Protein AF-A0A8T6PGI0-F1 (afdb_monomer)

Structure (mmCIF, N/CA/C/O backbone):
data_AF-A0A8T6PGI0-F1
#
_entry.id   AF-A0A8T6PGI0-F1
#
loop_
_atom_site.group_PDB
_atom_site.id
_atom_site.type_symbol
_atom_site.label_atom_id
_atom_site.label_alt_id
_atom_site.label_comp_id
_atom_site.label_asym_id
_atom_site.label_entity_id
_atom_site.label_seq_id
_atom_site.pdbx_PDB_ins_code
_atom_site.Cartn_x
_atom_site.Cartn_y
_atom_site.Cartn_z
_atom_site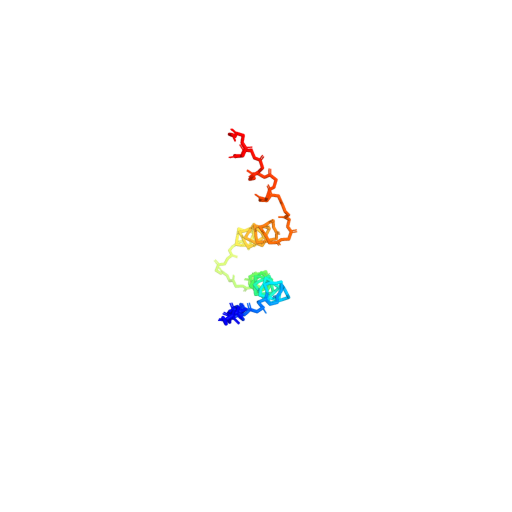.occupancy
_atom_site.B_iso_or_equiv
_atom_site.auth_seq_id
_atom_site.auth_comp_id
_atom_site.auth_asym_id
_atom_site.auth_atom_id
_atom_site.pdbx_PDB_model_num
ATOM 1 N N . MET A 1 1 ? -48.842 0.827 25.525 1.00 53.44 1 MET A N 1
ATOM 2 C CA . MET A 1 1 ? -48.500 -0.258 24.586 1.00 53.44 1 MET A CA 1
ATOM 3 C C . MET A 1 1 ? -47.178 0.138 23.974 1.00 53.44 1 MET A C 1
ATOM 5 O O . MET A 1 1 ? -47.152 0.934 23.044 1.00 53.44 1 MET A O 1
ATOM 9 N N . GLU A 1 2 ? -46.112 -0.294 24.638 1.00 55.88 2 GLU A N 1
ATOM 10 C CA . GLU A 1 2 ? -44.726 -0.100 24.230 1.00 55.88 2 GLU A CA 1
ATOM 11 C C . GLU A 1 2 ? -44.497 -0.931 22.966 1.00 55.88 2 GLU A C 1
ATOM 13 O O . GLU A 1 2 ? -44.681 -2.146 22.991 1.00 55.88 2 GLU A O 1
ATOM 18 N N . TYR A 1 3 ? -44.139 -0.290 21.862 1.00 58.09 3 TYR A N 1
ATOM 19 C CA . TYR A 1 3 ? -43.510 -0.980 20.745 1.00 58.09 3 TYR A CA 1
ATOM 20 C C . TY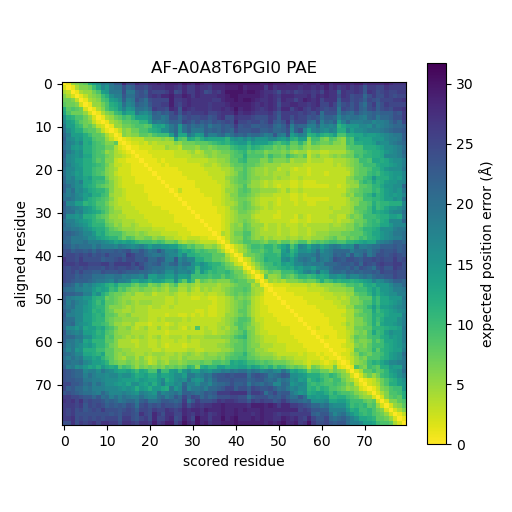R A 1 3 ? -42.127 -0.369 20.618 1.00 58.09 3 TYR A C 1
ATOM 22 O O . TYR A 1 3 ? -41.937 0.656 19.962 1.00 58.09 3 TYR A O 1
ATOM 30 N N . GLU A 1 4 ? -41.176 -0.965 21.333 1.00 59.91 4 GLU A N 1
ATOM 31 C CA . GLU A 1 4 ? -39.763 -0.716 21.107 1.00 59.91 4 GLU A CA 1
ATOM 32 C C . GLU A 1 4 ? -39.453 -1.127 19.669 1.00 59.91 4 GLU A C 1
ATOM 34 O O . GLU A 1 4 ? -39.399 -2.302 19.310 1.00 59.91 4 GLU A O 1
ATOM 39 N N . HIS A 1 5 ? -39.307 -0.122 18.810 1.00 62.00 5 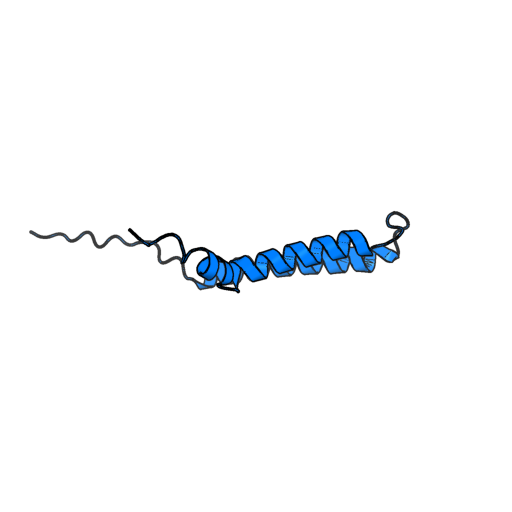HIS A N 1
ATOM 40 C CA . HIS A 1 5 ? -38.686 -0.278 17.511 1.00 62.00 5 HIS A CA 1
ATOM 41 C C . HIS A 1 5 ? -37.195 -0.509 17.762 1.00 62.00 5 HIS A C 1
ATOM 43 O O . HIS A 1 5 ? -36.378 0.416 17.707 1.00 62.00 5 HIS A O 1
ATOM 49 N N . GLU A 1 6 ? -36.849 -1.751 18.088 1.00 65.81 6 GLU A N 1
ATOM 50 C CA . GLU A 1 6 ? -35.479 -2.227 18.050 1.00 65.81 6 GLU A CA 1
ATOM 51 C C . GLU A 1 6 ? -35.028 -2.122 16.593 1.00 65.81 6 GLU A C 1
ATOM 53 O O . GLU A 1 6 ? -35.382 -2.917 15.726 1.00 65.81 6 GLU A O 1
ATOM 58 N N . ARG A 1 7 ? -34.381 -0.993 16.287 1.00 66.75 7 ARG A N 1
ATOM 59 C CA . ARG A 1 7 ? -33.874 -0.694 14.956 1.00 66.75 7 ARG A CA 1
ATOM 60 C C . ARG A 1 7 ? -32.858 -1.770 14.611 1.00 66.75 7 ARG A C 1
ATOM 62 O O . ARG A 1 7 ? -31.737 -1.707 15.115 1.00 66.75 7 ARG A O 1
ATOM 69 N N . ASP A 1 8 ? -33.241 -2.670 13.709 1.00 63.09 8 ASP A N 1
ATOM 70 C CA . ASP A 1 8 ? -32.347 -3.502 12.907 1.00 63.09 8 ASP A CA 1
ATOM 71 C C . ASP A 1 8 ? -31.316 -2.591 12.228 1.00 63.09 8 ASP A C 1
ATOM 73 O O . ASP A 1 8 ? -31.483 -2.113 11.102 1.00 63.09 8 ASP A O 1
ATOM 77 N N . ARG A 1 9 ? -30.240 -2.263 12.946 1.00 68.06 9 ARG A N 1
ATOM 78 C CA . ARG A 1 9 ? -29.074 -1.653 12.329 1.00 68.06 9 ARG A CA 1
ATOM 79 C C . ARG A 1 9 ? -28.420 -2.769 11.529 1.00 68.06 9 ARG A C 1
ATOM 81 O O . ARG A 1 9 ? -28.129 -3.809 12.120 1.00 68.06 9 ARG A O 1
ATOM 88 N N . PRO A 1 10 ? -28.167 -2.588 10.223 1.00 63.47 10 PRO A N 1
ATOM 89 C CA . PRO A 1 10 ? -27.437 -3.586 9.463 1.00 63.47 10 PRO A CA 1
ATOM 90 C C . PRO A 1 10 ? -26.113 -3.827 10.185 1.00 63.47 10 PRO A C 1
ATOM 92 O O . PRO A 1 10 ? -25.302 -2.909 10.333 1.00 63.47 10 PRO A O 1
ATOM 95 N N . TYR A 1 11 ? -25.937 -5.041 10.708 1.00 66.94 11 TYR A N 1
ATOM 96 C CA . TYR A 1 11 ? -24.715 -5.445 11.383 1.00 66.94 11 TYR A CA 1
ATOM 97 C C . TYR A 1 11 ? -23.637 -5.546 10.308 1.00 66.94 11 TYR A C 1
ATOM 99 O O . TYR A 1 11 ? -23.451 -6.585 9.673 1.00 66.94 11 TYR A O 1
ATOM 107 N N . VAL A 1 12 ? -22.979 -4.422 10.023 1.00 66.00 12 VAL A N 1
ATOM 108 C CA . VAL A 1 12 ? -21.865 -4.402 9.083 1.00 66.00 12 VAL A CA 1
ATOM 109 C C . VAL A 1 12 ? -20.738 -5.136 9.779 1.00 66.00 12 VAL A C 1
ATOM 111 O O . VAL A 1 12 ? -20.101 -4.615 10.694 1.00 66.00 12 VAL A O 1
ATOM 114 N N . SER A 1 13 ? -20.567 -6.397 9.399 1.00 74.31 13 SER A N 1
ATOM 115 C CA . SER A 1 13 ? -19.591 -7.254 10.037 1.00 74.31 13 SER A CA 1
ATOM 116 C C . SER A 1 13 ? -18.201 -6.609 9.932 1.00 74.31 13 SER A C 1
ATOM 118 O O . SER A 1 13 ? -17.793 -6.220 8.831 1.00 74.31 13 SER A O 1
ATOM 120 N N . PRO A 1 14 ? -17.443 -6.516 11.039 1.00 72.44 14 PRO A N 1
ATOM 121 C CA . PRO A 1 14 ? -16.090 -5.958 11.028 1.00 72.44 14 PRO A CA 1
ATOM 122 C C . PRO A 1 14 ? -15.164 -6.687 10.038 1.00 72.44 14 PRO A C 1
ATOM 124 O O . PRO A 1 14 ? -14.209 -6.096 9.535 1.00 72.44 14 PRO A O 1
ATOM 127 N N . TYR A 1 15 ? -15.498 -7.930 9.672 1.00 75.94 15 TYR A N 1
ATOM 128 C CA . TYR A 1 15 ? -14.789 -8.712 8.663 1.00 75.94 15 TYR A CA 1
ATOM 129 C C . TYR A 1 15 ? -14.872 -8.108 7.254 1.00 75.94 15 TYR A C 1
ATOM 131 O O . TYR A 1 15 ? -13.907 -8.225 6.503 1.00 75.94 15 TYR A O 1
ATOM 139 N N . VAL A 1 16 ? -15.963 -7.418 6.893 1.00 82.50 16 VAL A N 1
ATOM 140 C CA . VAL A 1 16 ? -16.107 -6.798 5.559 1.00 82.50 16 VAL A CA 1
ATOM 141 C C . VAL A 1 16 ? -15.068 -5.697 5.367 1.00 82.50 16 VAL A C 1
ATOM 143 O O . VAL A 1 16 ? -14.430 -5.614 4.318 1.00 82.50 16 VAL A O 1
ATOM 146 N N . ARG A 1 17 ? -14.839 -4.888 6.408 1.00 80.81 17 ARG A N 1
ATOM 147 C CA . ARG A 1 17 ? -13.838 -3.817 6.379 1.00 80.81 17 ARG A CA 1
ATOM 148 C C . ARG A 1 17 ? -12.428 -4.392 6.257 1.00 80.81 17 ARG A C 1
ATOM 150 O O . ARG A 1 17 ? -11.674 -3.952 5.395 1.00 80.81 17 ARG A O 1
ATOM 157 N N . SER A 1 18 ? -12.082 -5.395 7.065 1.00 80.62 18 SER A N 1
ATOM 158 C CA . SER A 1 18 ? -10.770 -6.052 6.989 1.00 80.62 18 SER A CA 1
ATOM 159 C C . SER A 1 18 ? -10.536 -6.738 5.641 1.00 80.62 18 SER A C 1
ATOM 161 O O . SER A 1 18 ? -9.438 -6.655 5.094 1.00 80.62 18 SER A O 1
ATOM 163 N N . PHE A 1 19 ? -11.567 -7.368 5.075 1.00 87.56 19 PHE A N 1
ATOM 164 C CA . PHE A 1 19 ? -11.493 -8.000 3.760 1.00 87.56 19 PHE A CA 1
ATOM 165 C C . PHE A 1 19 ? -11.268 -6.975 2.643 1.00 87.56 19 PHE A C 1
ATOM 167 O O . PHE A 1 19 ? -10.408 -7.170 1.788 1.00 87.56 19 PHE A O 1
ATOM 174 N N . MET A 1 20 ? -11.975 -5.845 2.678 1.00 87.12 20 MET A N 1
ATOM 175 C CA . MET A 1 20 ? -11.794 -4.765 1.707 1.00 87.12 20 MET A CA 1
ATOM 176 C C . MET A 1 20 ? -10.365 -4.198 1.737 1.00 87.12 20 MET A C 1
ATOM 178 O O . MET A 1 20 ? -9.767 -3.986 0.683 1.00 87.12 20 MET A O 1
ATOM 182 N N . VAL A 1 21 ? -9.783 -4.009 2.926 1.00 88.19 21 VAL A N 1
ATOM 183 C CA . VAL A 1 21 ? -8.388 -3.550 3.068 1.00 88.19 21 VAL A CA 1
ATOM 184 C C . VAL A 1 21 ? -7.409 -4.577 2.502 1.00 88.19 21 VAL A C 1
ATOM 186 O O . VAL A 1 21 ? -6.469 -4.202 1.803 1.00 88.19 21 VAL A O 1
ATOM 189 N N . LEU A 1 22 ? -7.649 -5.869 2.744 1.00 89.88 22 LEU A N 1
ATOM 190 C CA . LEU A 1 22 ? -6.837 -6.947 2.180 1.00 89.88 22 LEU A CA 1
ATOM 191 C C . LEU A 1 22 ? -6.865 -6.915 0.648 1.00 89.88 22 LEU A C 1
ATOM 193 O O . LEU A 1 22 ? -5.809 -7.002 0.024 1.00 89.88 22 LEU A O 1
ATOM 197 N N . VAL A 1 23 ? -8.039 -6.721 0.039 1.00 94.12 23 VAL A N 1
ATOM 198 C CA . VAL A 1 23 ? -8.171 -6.581 -1.422 1.00 94.12 23 VAL A CA 1
ATOM 199 C C . VAL A 1 23 ? -7.365 -5.386 -1.935 1.00 94.12 23 VAL A C 1
ATOM 201 O O . VAL A 1 23 ? -6.609 -5.535 -2.892 1.00 94.12 23 VAL A O 1
ATOM 204 N N . VAL A 1 24 ? -7.456 -4.224 -1.279 1.00 91.62 24 VAL A N 1
ATOM 205 C CA . VAL A 1 24 ? -6.674 -3.029 -1.647 1.00 91.62 24 VAL A CA 1
ATOM 206 C C . VAL A 1 24 ? -5.170 -3.313 -1.580 1.00 91.62 24 VAL A C 1
ATOM 208 O O . VAL A 1 24 ? -4.449 -3.043 -2.541 1.00 91.62 24 VAL A O 1
ATOM 211 N N . LEU A 1 25 ? -4.689 -3.913 -0.489 1.00 92.94 25 LEU A N 1
ATOM 212 C CA . LEU A 1 25 ? -3.277 -4.282 -0.335 1.00 92.94 25 LEU A CA 1
ATOM 213 C C . LEU A 1 25 ? -2.826 -5.305 -1.385 1.00 92.94 25 LEU A C 1
ATOM 215 O O . LEU A 1 25 ? -1.704 -5.212 -1.891 1.00 92.94 25 LEU A O 1
ATOM 219 N N . GLY A 1 26 ? -3.697 -6.251 -1.738 1.00 94.62 26 GLY A N 1
ATOM 220 C CA . GLY A 1 26 ? -3.467 -7.212 -2.812 1.00 94.62 26 GLY A CA 1
ATOM 221 C C . GLY A 1 26 ? -3.284 -6.525 -4.165 1.00 94.62 26 GLY A C 1
ATOM 222 O O . GLY A 1 26 ? -2.303 -6.796 -4.856 1.00 94.62 26 GLY A O 1
ATOM 223 N N . VAL A 1 27 ? -4.160 -5.576 -4.508 1.00 94.69 27 VAL A N 1
ATOM 224 C CA . VAL A 1 27 ? -4.058 -4.790 -5.751 1.00 94.69 27 VAL A CA 1
ATOM 225 C C . VAL A 1 27 ? -2.773 -3.962 -5.781 1.00 94.69 27 VAL A C 1
ATOM 227 O O . VAL A 1 27 ? -2.053 -4.006 -6.777 1.00 94.69 27 VAL A O 1
ATOM 2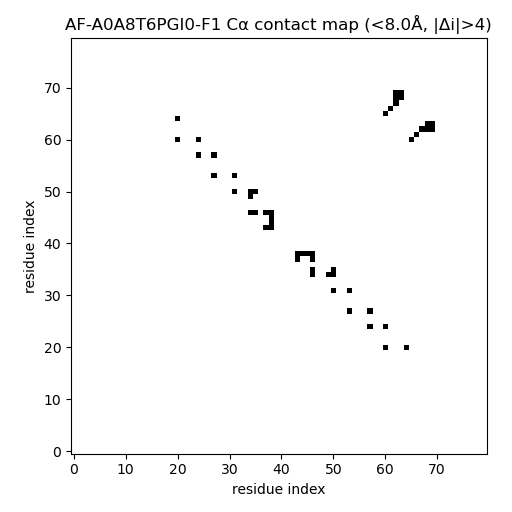30 N N . LEU A 1 28 ? -2.432 -3.264 -4.691 1.00 92.25 28 LEU A N 1
ATOM 231 C CA . LEU A 1 28 ? -1.180 -2.499 -4.608 1.00 92.25 28 LEU A CA 1
ATOM 232 C C . LEU A 1 28 ? 0.045 -3.401 -4.805 1.00 92.25 28 LEU A C 1
ATOM 234 O O . LEU A 1 28 ? 0.984 -3.021 -5.494 1.00 92.25 28 LEU A O 1
ATOM 238 N N . THR A 1 29 ? 0.019 -4.610 -4.243 1.00 92.88 29 THR A N 1
ATOM 239 C CA . THR A 1 29 ? 1.111 -5.585 -4.388 1.00 92.88 29 THR A CA 1
ATOM 240 C C . THR A 1 29 ? 1.211 -6.129 -5.812 1.00 92.88 29 THR A C 1
ATOM 242 O O . THR A 1 29 ? 2.314 -6.296 -6.325 1.00 92.88 29 THR A O 1
ATOM 245 N N . ALA A 1 30 ? 0.080 -6.369 -6.478 1.00 93.06 30 ALA A N 1
ATOM 246 C CA . ALA A 1 30 ? 0.075 -6.780 -7.878 1.00 93.06 30 ALA A CA 1
ATOM 247 C C . ALA A 1 30 ? 0.654 -5.683 -8.787 1.00 93.06 30 ALA A C 1
ATOM 249 O O . ALA A 1 30 ? 1.466 -5.979 -9.660 1.00 93.06 30 ALA A O 1
ATOM 250 N N . LEU A 1 31 ? 0.296 -4.417 -8.547 1.00 89.75 31 LEU A N 1
ATOM 251 C CA . LEU A 1 31 ? 0.872 -3.276 -9.265 1.00 89.75 31 LEU A CA 1
ATOM 252 C C . LEU A 1 31 ? 2.381 -3.167 -9.034 1.00 89.75 31 LEU A C 1
ATOM 254 O O . LEU A 1 31 ? 3.130 -2.980 -9.986 1.00 89.75 31 LEU A O 1
ATOM 258 N N . GLU A 1 32 ? 2.833 -3.342 -7.795 1.00 88.69 32 GLU A N 1
ATOM 259 C CA . GLU A 1 32 ? 4.253 -3.322 -7.432 1.00 88.69 32 GLU A CA 1
ATOM 260 C C . GLU A 1 32 ? 5.035 -4.431 -8.147 1.00 88.69 32 GLU A C 1
ATOM 262 O O . GLU A 1 32 ? 6.111 -4.185 -8.686 1.00 88.69 32 GLU A O 1
ATOM 267 N N . TYR A 1 33 ? 4.458 -5.630 -8.243 1.00 88.38 33 TYR A N 1
ATOM 268 C CA . TYR A 1 33 ? 5.041 -6.735 -8.999 1.00 88.38 33 TYR A CA 1
ATOM 269 C C . TYR A 1 33 ? 5.141 -6.429 -10.497 1.00 88.38 33 TYR A C 1
ATOM 271 O O . TYR A 1 33 ? 6.180 -6.679 -11.104 1.00 88.38 33 TYR A O 1
ATOM 279 N N . VAL A 1 34 ? 4.084 -5.871 -11.096 1.00 87.44 34 VAL A N 1
ATOM 280 C CA . VAL A 1 34 ? 4.085 -5.499 -12.520 1.00 87.44 34 VAL A CA 1
ATOM 281 C C . VAL A 1 34 ? 5.117 -4.4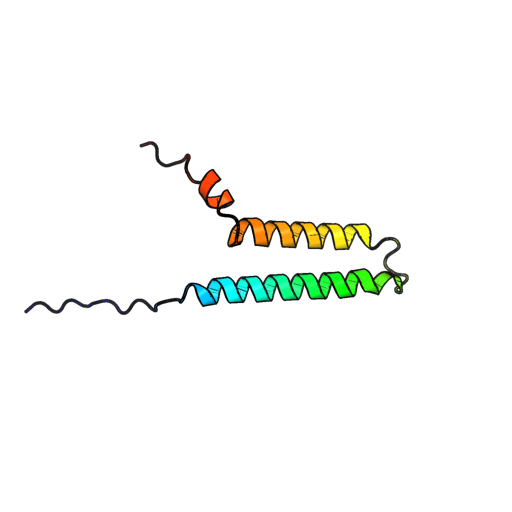06 -12.793 1.00 87.44 34 VAL A C 1
ATOM 283 O O . VAL A 1 34 ? 5.876 -4.526 -13.748 1.00 87.44 34 VAL A O 1
ATOM 286 N N . VAL A 1 35 ? 5.195 -3.382 -11.939 1.00 84.25 35 VAL A N 1
ATOM 287 C CA . VAL A 1 35 ? 6.185 -2.301 -12.057 1.00 84.25 35 VAL A CA 1
ATOM 288 C C . VAL A 1 35 ? 7.603 -2.828 -11.846 1.00 84.25 35 VAL A C 1
ATOM 290 O O . VAL A 1 35 ? 8.483 -2.501 -12.627 1.00 84.25 35 VAL A O 1
ATOM 293 N N . GLY A 1 36 ? 7.840 -3.689 -10.855 1.00 81.62 36 GLY A N 1
ATOM 294 C CA . GLY A 1 36 ? 9.160 -4.286 -10.627 1.00 81.62 36 GLY A CA 1
ATOM 295 C C . GLY A 1 36 ? 9.597 -5.238 -11.745 1.00 81.62 36 GLY A C 1
ATOM 296 O O . GLY A 1 36 ? 10.785 -5.393 -11.999 1.00 81.62 36 GLY A O 1
ATOM 297 N N . ARG A 1 37 ? 8.647 -5.858 -12.452 1.00 82.00 37 ARG A N 1
ATOM 298 C CA . ARG A 1 37 ? 8.918 -6.631 -13.674 1.00 82.00 37 ARG A CA 1
ATOM 299 C C . ARG A 1 37 ? 9.024 -5.756 -14.919 1.00 82.00 37 ARG A C 1
ATOM 301 O O . ARG A 1 37 ? 9.522 -6.225 -15.928 1.00 82.00 37 ARG A O 1
ATOM 308 N N . ALA A 1 38 ? 8.614 -4.493 -14.864 1.00 72.56 38 ALA A N 1
ATOM 309 C CA . ALA A 1 38 ? 8.720 -3.570 -15.986 1.00 72.56 38 ALA A CA 1
ATOM 310 C C . ALA A 1 38 ? 10.151 -3.044 -16.216 1.00 72.56 38 ALA A C 1
ATOM 312 O O . ALA A 1 38 ? 10.330 -2.238 -17.119 1.00 72.56 38 ALA A O 1
ATOM 313 N N . ASP A 1 39 ? 11.172 -3.501 -15.469 1.00 61.44 39 ASP A N 1
ATOM 314 C CA . ASP A 1 39 ? 12.599 -3.205 -15.749 1.00 61.44 39 ASP A CA 1
ATOM 315 C C . ASP A 1 39 ? 13.022 -3.643 -17.168 1.00 61.44 39 ASP A C 1
ATOM 317 O O . ASP A 1 39 ? 13.976 -3.114 -17.730 1.00 61.44 39 ASP A O 1
ATOM 321 N N . GLU A 1 40 ? 12.292 -4.577 -17.785 1.00 59.03 40 GLU A N 1
ATOM 322 C CA . GLU A 1 40 ? 12.479 -4.982 -19.186 1.00 59.03 40 GLU A CA 1
ATOM 323 C C . GLU A 1 40 ? 11.862 -3.988 -20.200 1.00 59.03 40 GLU A C 1
ATOM 325 O O . GLU A 1 40 ? 12.095 -4.109 -21.405 1.00 59.03 40 GLU A O 1
ATOM 330 N N . LEU A 1 41 ? 11.120 -2.969 -19.743 1.00 57.53 41 LEU A N 1
ATOM 331 C CA . LEU A 1 41 ? 10.559 -1.913 -20.588 1.00 57.53 41 LEU A CA 1
ATOM 332 C C . LEU A 1 41 ? 11.468 -0.666 -20.589 1.00 57.53 41 LEU A C 1
ATOM 334 O O . LEU A 1 41 ? 11.660 -0.039 -19.549 1.00 57.53 41 LEU A O 1
ATOM 338 N N . PRO A 1 42 ? 11.935 -0.196 -21.763 1.00 55.62 42 PRO A N 1
ATOM 339 C CA . PRO A 1 42 ? 12.882 0.923 -21.892 1.00 55.62 42 PRO A CA 1
ATOM 340 C C . PRO A 1 42 ? 12.314 2.303 -21.501 1.00 55.62 42 PRO A C 1
ATOM 342 O O . PRO A 1 42 ? 12.973 3.323 -21.690 1.00 55.62 42 PRO A O 1
ATOM 345 N N . VAL A 1 43 ? 11.086 2.357 -20.980 1.00 58.91 43 VAL A N 1
ATOM 346 C CA . VAL A 1 43 ? 10.386 3.590 -20.589 1.00 58.91 43 VAL A CA 1
ATOM 347 C C . VAL A 1 43 ? 10.782 4.040 -19.175 1.00 58.91 43 VAL A C 1
ATOM 349 O O . VAL A 1 43 ? 10.738 5.234 -18.880 1.00 58.91 43 VAL A O 1
ATOM 352 N N . PHE A 1 44 ? 11.226 3.121 -18.311 1.00 55.78 44 PHE A N 1
ATOM 353 C CA . PHE A 1 44 ? 11.624 3.422 -16.935 1.00 55.78 44 PHE A CA 1
ATOM 354 C C . PHE A 1 44 ? 13.121 3.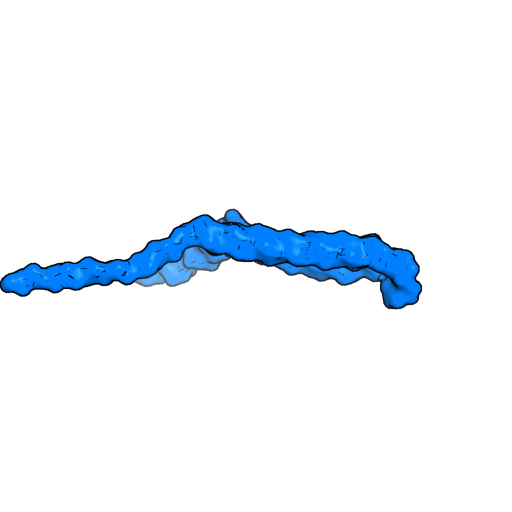150 -16.738 1.00 55.78 44 PHE A C 1
ATOM 356 O O . PHE A 1 44 ? 13.543 2.032 -16.496 1.00 55.78 44 PHE A O 1
ATOM 363 N N . SER A 1 45 ? 13.945 4.202 -16.809 1.00 58.75 45 SER A N 1
ATOM 364 C CA . SER A 1 45 ? 15.399 4.132 -16.542 1.00 58.75 45 SER A CA 1
ATOM 365 C C . SER A 1 45 ? 15.733 3.758 -15.079 1.00 58.75 45 SER A C 1
ATOM 367 O O . SER A 1 45 ? 16.864 3.412 -14.744 1.00 58.75 45 SER A O 1
ATOM 369 N N . SER A 1 46 ? 14.750 3.827 -14.171 1.00 65.31 46 SER A N 1
ATOM 370 C CA . SER A 1 46 ? 14.843 3.318 -12.798 1.00 65.31 46 SER A CA 1
ATOM 371 C C . SER A 1 46 ? 13.449 3.091 -12.209 1.00 65.31 46 SER A C 1
ATOM 373 O O . SER A 1 46 ? 12.700 4.046 -11.994 1.00 65.31 46 SER A O 1
ATOM 375 N N . ASN A 1 47 ? 13.126 1.845 -11.860 1.00 70.75 47 ASN A N 1
ATOM 376 C CA . ASN A 1 47 ? 11.866 1.485 -11.193 1.00 70.75 47 ASN A CA 1
ATOM 377 C C . ASN A 1 47 ? 11.798 1.896 -9.713 1.00 70.75 47 ASN A C 1
ATOM 379 O O . ASN A 1 47 ? 10.761 1.756 -9.068 1.00 70.75 47 ASN A O 1
ATOM 383 N N . LEU A 1 48 ? 12.884 2.445 -9.168 1.00 79.25 48 LEU A N 1
ATOM 384 C CA . LEU A 1 48 ? 12.990 2.797 -7.755 1.00 79.25 48 LEU A CA 1
ATOM 385 C C . LEU A 1 48 ? 11.947 3.838 -7.319 1.00 79.25 48 LEU A C 1
ATOM 387 O O . LEU A 1 48 ? 11.313 3.671 -6.282 1.00 79.25 48 LEU A O 1
ATOM 391 N N . ALA A 1 49 ? 11.740 4.892 -8.113 1.00 82.56 49 ALA A N 1
ATOM 392 C CA . ALA A 1 49 ? 10.792 5.955 -7.781 1.00 82.56 49 ALA A CA 1
ATOM 393 C C . ALA A 1 49 ? 9.326 5.470 -7.720 1.00 82.56 49 ALA A C 1
ATOM 395 O O . ALA A 1 49 ? 8.686 5.681 -6.687 1.00 82.56 49 ALA A O 1
ATOM 396 N N . PRO A 1 50 ? 8.769 4.794 -8.748 1.00 82.44 50 PRO A N 1
ATOM 397 C CA . PRO A 1 50 ? 7.391 4.308 -8.677 1.00 82.44 50 PRO A CA 1
ATOM 398 C C . PRO A 1 50 ? 7.199 3.212 -7.615 1.00 82.44 50 PRO A C 1
ATOM 400 O O . PRO A 1 50 ? 6.174 3.213 -6.933 1.00 82.44 50 PRO A O 1
ATOM 403 N N . LEU A 1 51 ? 8.186 2.331 -7.405 1.00 85.00 51 LEU A N 1
ATOM 404 C CA . LEU A 1 51 ? 8.138 1.326 -6.335 1.00 85.00 51 LEU A CA 1
ATOM 405 C C . LEU A 1 51 ? 8.134 1.971 -4.944 1.00 85.00 51 LEU A C 1
ATOM 407 O O . LEU A 1 51 ? 7.336 1.584 -4.092 1.00 85.00 51 LEU A O 1
ATOM 411 N N . ALA A 1 52 ? 8.958 2.998 -4.721 1.00 88.12 52 ALA A N 1
ATOM 412 C CA . ALA A 1 52 ? 8.976 3.730 -3.458 1.00 88.12 52 ALA A CA 1
ATOM 413 C C . ALA A 1 52 ? 7.624 4.401 -3.167 1.00 88.12 52 ALA A C 1
ATOM 415 O O . ALA A 1 52 ? 7.133 4.335 -2.040 1.00 88.12 52 ALA A O 1
ATOM 416 N N . VAL A 1 53 ? 6.979 4.991 -4.178 1.00 90.12 53 VAL A N 1
ATOM 417 C CA . VAL A 1 53 ? 5.638 5.579 -4.025 1.00 90.12 53 VAL A CA 1
ATOM 418 C C . VAL A 1 53 ? 4.605 4.508 -3.658 1.00 90.12 53 VAL A C 1
ATOM 420 O O . VAL A 1 53 ? 3.835 4.704 -2.717 1.00 90.12 53 VAL A O 1
ATOM 423 N N . LEU A 1 54 ? 4.605 3.359 -4.341 1.00 89.38 54 LEU A N 1
ATOM 424 C CA . LEU A 1 54 ? 3.701 2.245 -4.026 1.00 89.38 54 LEU A CA 1
ATOM 425 C C . LEU A 1 54 ? 3.924 1.703 -2.607 1.00 89.38 54 LEU A C 1
ATOM 427 O O . LEU A 1 54 ? 2.953 1.436 -1.892 1.00 89.38 54 LEU A O 1
ATOM 431 N N . ALA A 1 55 ? 5.182 1.608 -2.172 1.00 89.31 55 ALA A N 1
ATOM 432 C CA . ALA A 1 55 ? 5.538 1.185 -0.823 1.00 89.31 55 ALA A CA 1
ATOM 433 C C . ALA A 1 55 ? 5.022 2.167 0.245 1.00 89.31 55 ALA A C 1
ATOM 435 O O . ALA A 1 55 ? 4.452 1.736 1.251 1.00 89.31 55 ALA A O 1
ATOM 436 N N . VAL A 1 56 ? 5.137 3.481 0.013 1.00 93.00 56 VAL A N 1
ATOM 437 C CA . VAL A 1 56 ? 4.602 4.512 0.922 1.00 93.00 56 VAL A CA 1
ATOM 438 C C . VAL A 1 56 ? 3.073 4.468 0.977 1.00 93.00 56 VAL A C 1
ATOM 440 O O . VAL A 1 56 ? 2.500 4.503 2.066 1.00 93.00 56 VAL A O 1
ATOM 443 N N . LEU A 1 57 ? 2.396 4.332 -0.168 1.00 91.12 57 LEU A N 1
ATOM 444 C CA . LEU A 1 57 ? 0.934 4.212 -0.210 1.00 91.12 57 LEU A CA 1
ATOM 445 C C . LEU A 1 57 ? 0.448 2.987 0.573 1.00 91.12 57 LEU A C 1
ATOM 447 O O . LEU A 1 57 ? -0.490 3.082 1.367 1.00 91.12 57 LEU A O 1
ATOM 451 N N . LYS A 1 58 ? 1.124 1.847 0.405 1.00 90.06 58 LYS A N 1
ATOM 452 C CA . LYS A 1 58 ? 0.846 0.620 1.158 1.00 90.06 58 LYS A CA 1
ATOM 453 C C . LYS A 1 58 ? 1.042 0.829 2.661 1.00 90.06 58 LYS A C 1
ATOM 455 O O . LYS A 1 58 ? 0.164 0.458 3.441 1.00 90.06 58 LYS A O 1
ATOM 460 N N . ALA A 1 59 ? 2.149 1.454 3.065 1.00 89.06 59 ALA A N 1
ATOM 461 C CA . ALA A 1 59 ? 2.418 1.769 4.465 1.00 89.06 59 ALA A CA 1
ATOM 462 C C . ALA A 1 59 ? 1.321 2.664 5.065 1.00 89.06 59 ALA A C 1
ATOM 464 O O . ALA A 1 59 ? 0.831 2.369 6.153 1.00 89.06 59 ALA A O 1
ATOM 465 N N . GLY A 1 60 ? 0.860 3.685 4.335 1.00 88.06 60 GLY A N 1
ATOM 466 C CA . GLY A 1 60 ? -0.246 4.545 4.764 1.00 88.06 60 GLY A CA 1
ATOM 467 C C . GLY A 1 60 ? -1.553 3.778 4.992 1.00 88.06 60 GLY A C 1
ATOM 468 O O . GLY A 1 60 ? -2.211 3.969 6.015 1.00 88.06 60 GLY A O 1
ATOM 469 N N . VAL A 1 61 ? -1.909 2.854 4.092 1.00 86.81 61 VAL A N 1
ATOM 470 C CA . VAL A 1 61 ? -3.098 1.995 4.255 1.00 86.81 61 VAL A CA 1
ATOM 471 C C . VAL A 1 61 ? -2.969 1.102 5.492 1.00 86.81 61 VAL A C 1
ATOM 473 O O . VAL A 1 61 ? -3.921 0.996 6.266 1.00 86.81 61 VAL A O 1
ATOM 476 N N . ILE A 1 62 ? -1.799 0.496 5.711 1.00 86.81 62 ILE A N 1
ATOM 477 C CA . ILE A 1 62 ? -1.549 -0.371 6.871 1.00 86.81 62 ILE A CA 1
ATOM 478 C C . ILE A 1 62 ? -1.622 0.428 8.173 1.00 86.81 62 ILE A C 1
ATOM 480 O O . ILE A 1 62 ? -2.306 0.008 9.107 1.00 86.81 62 ILE A O 1
ATOM 484 N N . ILE A 1 63 ? -0.970 1.591 8.226 1.00 85.62 63 ILE A N 1
ATOM 485 C CA . ILE A 1 63 ? -0.991 2.456 9.405 1.00 85.62 63 ILE A CA 1
ATOM 486 C C . ILE A 1 63 ? -2.419 2.912 9.699 1.00 85.62 63 ILE A C 1
ATOM 488 O O . ILE A 1 63 ? -2.827 2.880 10.845 1.00 85.62 63 ILE A O 1
ATOM 492 N N . ASN A 1 64 ? -3.207 3.286 8.692 1.00 82.69 64 ASN A N 1
ATOM 493 C CA . ASN A 1 64 ? -4.552 3.806 8.929 1.00 82.69 64 ASN A CA 1
ATOM 494 C C . ASN A 1 64 ? -5.574 2.726 9.340 1.00 82.69 64 ASN A C 1
ATOM 496 O O . ASN A 1 64 ? -6.493 3.004 10.111 1.00 82.69 64 ASN A O 1
ATOM 500 N N . TYR A 1 65 ? -5.454 1.506 8.804 1.00 77.56 65 TYR A N 1
ATOM 501 C CA . TYR A 1 65 ? -6.455 0.450 9.008 1.00 77.56 65 TYR A CA 1
ATOM 502 C C . TYR A 1 65 ? -6.065 -0.621 10.026 1.00 77.56 65 TYR A C 1
ATOM 504 O O . TYR A 1 65 ? -6.959 -1.179 10.661 1.00 77.56 65 TYR A O 1
ATOM 512 N N . TYR A 1 66 ? -4.775 -0.924 10.176 1.00 76.69 66 TYR A N 1
ATOM 513 C CA . TYR A 1 66 ? -4.295 -1.964 11.093 1.00 76.69 66 TYR A CA 1
ATOM 514 C C . TYR A 1 66 ? -3.568 -1.397 12.305 1.00 76.69 66 TYR A C 1
ATOM 516 O O . TYR A 1 66 ? -3.619 -2.006 13.373 1.00 76.69 66 TYR A O 1
ATOM 524 N N . MET A 1 67 ? -2.912 -0.242 12.177 1.00 75.81 67 MET A N 1
ATOM 525 C CA . MET A 1 67 ? -2.338 0.424 13.339 1.00 75.81 67 MET A CA 1
ATOM 526 C C . MET A 1 67 ? -3.357 1.400 13.918 1.00 75.81 67 MET A C 1
ATOM 528 O O . MET A 1 67 ? -3.801 2.346 13.285 1.00 75.81 67 MET A O 1
ATOM 532 N N . HIS A 1 68 ? -3.694 1.236 15.189 1.00 67.56 68 HIS A N 1
ATOM 533 C CA . HIS A 1 68 ? -4.505 2.224 15.901 1.00 67.56 68 HIS A CA 1
ATOM 534 C C . HIS A 1 68 ? -3.732 3.529 16.202 1.00 67.56 68 HIS A C 1
ATOM 536 O O . HIS A 1 68 ? -4.150 4.296 17.062 1.00 67.56 68 HIS A O 1
ATOM 542 N N . ILE A 1 69 ? -2.623 3.812 15.504 1.00 58.06 69 ILE A N 1
ATOM 543 C CA . ILE A 1 69 ? -1.838 5.047 15.661 1.00 58.06 69 ILE A CA 1
ATOM 544 C C . ILE A 1 69 ? -2.690 6.279 15.327 1.00 58.06 69 ILE A C 1
ATOM 546 O O . ILE A 1 69 ? -2.583 7.286 16.017 1.00 58.06 69 ILE A O 1
ATOM 550 N N . SER A 1 70 ? -3.614 6.183 14.363 1.00 56.56 70 SER A N 1
ATOM 551 C CA . SER A 1 70 ? -4.591 7.251 14.093 1.00 56.56 70 SER A CA 1
ATOM 552 C C . SER A 1 70 ? -5.488 7.562 15.296 1.00 56.56 70 SER A C 1
ATOM 554 O O . SER A 1 70 ? -5.883 8.704 15.492 1.00 56.56 70 SER A O 1
ATOM 556 N N . ARG A 1 71 ? -5.780 6.560 16.135 1.00 57.22 71 ARG A N 1
ATOM 557 C CA . ARG A 1 71 ? -6.538 6.734 17.378 1.00 57.22 71 ARG A CA 1
ATOM 558 C C . ARG A 1 71 ? -5.669 7.294 18.505 1.00 57.22 71 ARG A C 1
ATOM 560 O O . ARG A 1 71 ? -6.181 8.078 19.288 1.00 57.22 71 ARG A O 1
ATOM 567 N N . LEU A 1 72 ? -4.380 6.945 18.566 1.00 57.81 72 LEU A N 1
ATOM 568 C CA . LEU A 1 72 ? -3.437 7.533 19.530 1.00 57.81 72 LEU A CA 1
ATOM 569 C C . LEU A 1 72 ? -3.228 9.034 19.297 1.00 57.81 72 LEU A C 1
ATOM 571 O O . LEU A 1 72 ? -3.084 9.760 20.261 1.00 57.81 72 LEU A O 1
ATOM 575 N N . TRP A 1 73 ? -3.278 9.500 18.048 1.00 58.03 73 TRP A N 1
ATOM 576 C CA . TRP A 1 73 ? -3.261 10.931 17.707 1.00 58.03 73 TRP A CA 1
ATOM 577 C C . TRP A 1 73 ? -4.611 11.647 17.859 1.00 58.03 73 TRP A C 1
ATOM 579 O O . TRP A 1 73 ? -4.673 12.860 17.719 1.00 58.03 73 TRP A O 1
ATOM 589 N N . SER A 1 74 ? -5.693 10.913 18.125 1.00 58.50 74 SER A N 1
ATOM 590 C CA . SER A 1 74 ? -7.040 11.465 18.331 1.00 58.5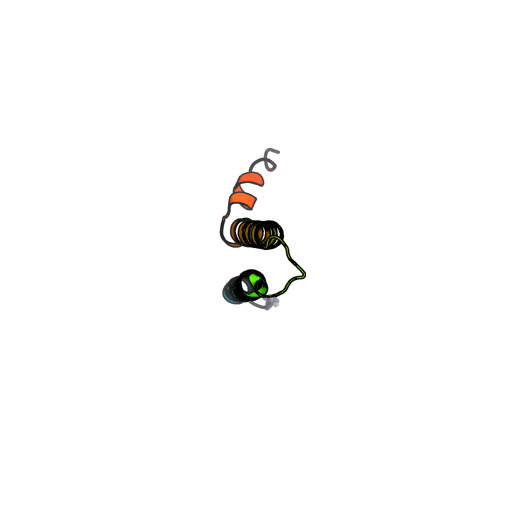0 74 SER A CA 1
ATOM 591 C C . SER A 1 74 ? -7.426 11.524 19.816 1.00 58.50 74 SER A C 1
ATOM 593 O O . SER A 1 74 ? -8.545 11.910 20.135 1.00 58.50 74 SER A O 1
ATOM 595 N N . THR A 1 75 ? -6.539 11.106 20.725 1.00 55.34 75 THR A N 1
ATOM 596 C CA . THR A 1 75 ? -6.780 11.058 22.180 1.00 55.34 75 THR A CA 1
ATOM 597 C C . THR A 1 75 ? -6.374 12.358 22.899 1.00 55.34 75 THR A C 1
ATOM 599 O O . THR A 1 75 ? -6.452 12.427 24.119 1.00 55.34 75 THR A O 1
ATOM 602 N N . GLU A 1 76 ? -6.028 13.422 22.170 1.00 56.50 76 GLU A N 1
ATOM 603 C CA . GLU A 1 76 ? -5.673 14.733 22.744 1.00 56.50 76 GLU A CA 1
ATOM 604 C C . GLU A 1 76 ? -6.714 15.852 22.509 1.00 56.50 76 GLU A C 1
ATOM 606 O O . GLU A 1 76 ? -6.417 17.012 22.771 1.00 56.50 76 GLU A O 1
ATOM 611 N N . GLU A 1 77 ? -7.945 15.534 22.082 1.00 56.84 77 GLU A N 1
ATOM 612 C CA . GLU A 1 77 ? -9.024 16.532 21.877 1.00 56.84 77 GLU A CA 1
ATOM 613 C C . GLU A 1 77 ? -10.270 16.358 22.776 1.00 56.84 77 GLU A C 1
ATOM 615 O O . GLU A 1 77 ? -11.269 17.033 22.552 1.00 56.84 77 GLU A O 1
ATOM 620 N N . ASP A 1 78 ? -10.217 15.524 23.823 1.00 53.00 78 ASP A N 1
ATOM 621 C CA . ASP A 1 78 ? -11.293 15.393 24.830 1.00 53.00 78 ASP A CA 1
ATOM 622 C C . ASP A 1 78 ? -10.797 15.810 26.234 1.00 53.00 78 ASP A C 1
ATOM 624 O O . ASP A 1 78 ? -10.791 15.019 27.177 1.00 53.00 78 ASP A O 1
ATOM 628 N N . ASP A 1 79 ? -10.359 17.066 26.372 1.00 45.97 79 ASP A N 1
ATOM 629 C CA . ASP A 1 79 ? -10.207 17.739 27.674 1.00 45.97 79 ASP A CA 1
ATOM 630 C C . ASP A 1 79 ? -11.118 18.979 27.694 1.00 45.97 79 ASP A C 1
ATOM 632 O O . ASP A 1 79 ? -10.701 20.103 27.404 1.00 45.97 79 ASP A O 1
ATOM 636 N N . HIS A 1 80 ? -12.407 18.744 27.958 1.00 42.38 80 HIS A N 1
ATOM 637 C CA . HIS A 1 80 ? -13.406 19.768 28.271 1.00 42.38 80 HIS A CA 1
ATOM 638 C C . HIS A 1 80 ? -14.362 19.288 29.364 1.00 42.38 80 HIS A C 1
ATOM 640 O O . HIS A 1 80 ? -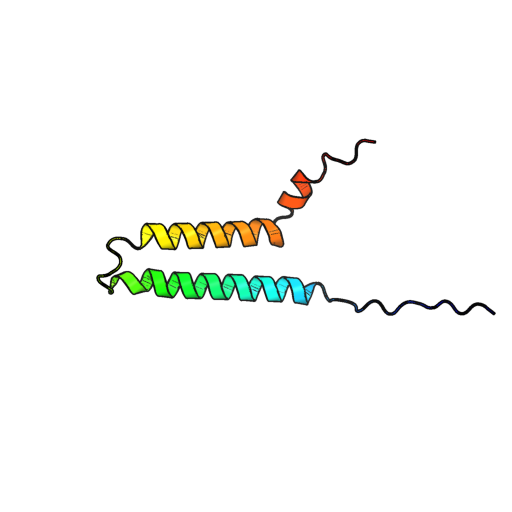14.974 18.209 29.198 1.00 42.38 80 HIS A O 1
#

pLDDT: mean 74.58, std 14.43, range [42.38, 94.69]

Solvent-accessible surface area (backbone atoms only — not comparable to full-atom values): 5075 Å² total; per-residue (Å²): 135,88,75,82,78,77,74,84,64,82,78,74,55,72,63,58,59,56,49,52,52,51,53,52,53,48,51,54,49,53,51,45,50,52,51,66,61,38,70,83,39,94,86,47,96,60,59,61,63,65,47,51,52,52,52,50,53,51,50,51,52,44,41,68,74,73,35,66,58,66,54,65,73,60,68,80,78,82,88,129

Nearest PDB structures (foldseek):
  8szz-assembly1_R  TM=7.208E-01  e=9.145E+00  synthetic construct
  8szz-assembly1_W  TM=7.179E-01  e=9.145E+00  synthetic construct
  5j0i-assembly1_A  TM=3.825E-01  e=9.145E+00  synthetic construct

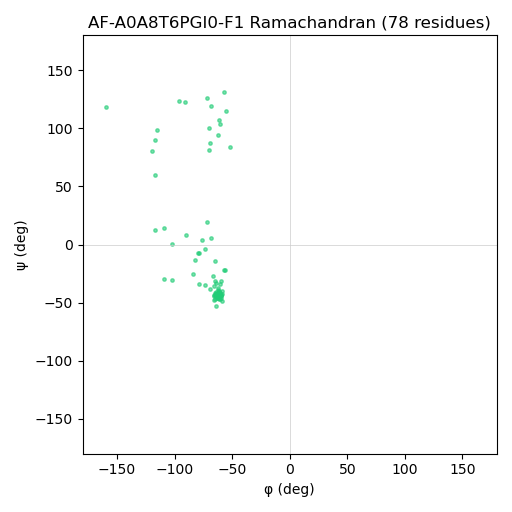Radius of gyration: 20.89 Å; Cα contacts (8 Å, |Δi|>4): 26; chains: 1; bounding box: 64×28×50 Å

Secondary structure (DSSP, 8-state):
-------------HHHHHHHHHHHHHHHHHHHHHHHHGGGSTT-S-THHHHHHHHHHHHHHHHHHT-THHHHTTTTS---

Sequence (80 aa):
MEYEHERDRPYVSPYVRSFMVLVVLGVLTALEYVVGRADELPVFSSNLAPLAVLAVLKAGVIINYYMHISRLWSTEEDDH

Mean predicted aligned error: 12.14 Å

Foldseek 3Di:
DDDPCPDPDPPPDPVVVVVVLVVVLVVLVVVLVVLVVCPVPPPDPDSVVVNVVSVVVSVVSCCVRVNCVVVVVVVPPPDD